Protein AF-A0A968MWA8-F1 (afdb_monomer_lite)

Secondary structure (DSSP, 8-state):
-HHHHHHHS-HHHHHHHHHHHHHHH------------------------S--------GGGS-S----TT-HHHHHHHHHHHHHHHHHH--TTT-SS-----HHHHHHHHHHHHS-SS--HHHHHHHHHHHHHHHHHHHHHHHHHHTT-SS----TTTGGG-

Sequence (162 aa):
MFVDFRKRLGIEQINMINEKILGLQHPDMSEGQTDKPDPDNSGSNAEHPTHQGKLITDATACPQDIAYPTDLNLLSDAREKAEELIDILYNADLHASKPRTYREKARKDYLHTAQKKKKSKQEIRTAIRKQLNYLRRDIKSLYTLLDTYPTIPLNRHQHKYL

Structure (mmCIF, N/CA/C/O backbone):
data_AF-A0A968MWA8-F1
#
_entry.id   AF-A0A968MWA8-F1
#
loop_
_atom_site.group_PDB
_atom_site.id
_atom_site.type_symbol
_atom_site.label_atom_id
_atom_site.label_alt_id
_atom_site.label_comp_id
_atom_site.label_asym_id
_atom_site.label_entity_id
_atom_site.label_seq_id
_atom_site.pdbx_PDB_ins_code
_atom_site.Cartn_x
_atom_site.Cartn_y
_atom_site.Cartn_z
_atom_site.occupancy
_atom_site.B_iso_or_equiv
_atom_site.auth_seq_id
_atom_site.auth_comp_id
_atom_site.auth_asym_id
_atom_site.auth_atom_id
_atom_site.pdbx_PDB_model_num
ATOM 1 N N . MET A 1 1 ? -26.136 -21.291 14.594 1.00 50.53 1 MET A N 1
ATOM 2 C CA . MET A 1 1 ? -26.795 -21.602 15.883 1.00 50.53 1 MET A CA 1
ATOM 3 C C . MET A 1 1 ? -28.310 -21.412 15.818 1.00 50.53 1 MET A C 1
ATOM 5 O O . MET A 1 1 ? -29.014 -22.368 16.078 1.00 50.53 1 MET A O 1
ATOM 9 N N . PHE A 1 2 ? -28.841 -20.256 15.394 1.00 56.56 2 PHE A N 1
ATOM 10 C CA . PHE A 1 2 ? -30.301 -20.023 15.337 1.00 56.56 2 PHE A CA 1
ATOM 11 C C . PHE A 1 2 ? -31.077 -20.828 14.275 1.00 56.56 2 PHE A C 1
ATOM 13 O O . PHE A 1 2 ? -32.275 -21.045 14.429 1.00 56.56 2 PHE A O 1
ATOM 20 N N . VAL A 1 3 ? -30.410 -21.301 13.217 1.00 60.88 3 VAL A N 1
ATOM 21 C CA . VAL A 1 3 ? -31.050 -22.048 12.115 1.00 60.88 3 VAL A CA 1
ATOM 22 C C . VAL A 1 3 ? -31.612 -23.395 12.584 1.00 60.88 3 VAL A C 1
ATOM 24 O O . VAL A 1 3 ? -32.716 -23.764 12.194 1.00 60.88 3 VAL A O 1
ATOM 27 N N . ASP A 1 4 ? -30.903 -24.098 13.470 1.00 69.69 4 ASP A N 1
ATOM 28 C CA . ASP A 1 4 ? -31.345 -25.402 13.983 1.00 69.69 4 ASP A CA 1
ATOM 29 C C . ASP A 1 4 ? -32.511 -25.268 14.969 1.00 69.69 4 ASP A C 1
ATOM 31 O O . ASP A 1 4 ? -33.403 -26.114 14.991 1.00 69.69 4 ASP A O 1
ATOM 35 N N . PHE A 1 5 ? -32.559 -24.167 15.728 1.00 62.00 5 PHE A N 1
ATOM 36 C CA . PHE A 1 5 ? -33.706 -23.823 16.572 1.00 62.00 5 PHE A CA 1
ATOM 37 C C . PHE A 1 5 ? -34.940 -23.465 15.733 1.00 62.00 5 PHE A C 1
ATOM 39 O O . PHE A 1 5 ? -36.034 -23.943 16.026 1.00 62.00 5 PHE A O 1
ATOM 46 N N . ARG A 1 6 ? -34.765 -22.704 14.641 1.00 66.06 6 ARG A N 1
ATOM 47 C CA . ARG A 1 6 ? -35.848 -22.318 13.718 1.00 66.06 6 ARG A CA 1
ATOM 48 C C . ARG A 1 6 ? -36.480 -23.518 13.006 1.00 66.06 6 ARG A C 1
ATOM 50 O O . ARG A 1 6 ? -37.660 -23.487 12.702 1.00 66.06 6 ARG A O 1
ATOM 57 N N . LYS A 1 7 ? -35.700 -24.571 12.739 1.00 66.25 7 LYS A N 1
ATOM 58 C CA . LYS A 1 7 ? -36.195 -25.817 12.125 1.00 66.25 7 LYS A CA 1
ATOM 59 C C . LYS A 1 7 ? -37.008 -26.689 13.088 1.00 66.25 7 LYS A C 1
ATOM 61 O O . LYS A 1 7 ? -37.796 -27.505 12.628 1.00 66.25 7 LYS A O 1
ATOM 66 N N . ARG A 1 8 ? -36.789 -26.554 14.401 1.00 74.56 8 ARG A N 1
ATOM 67 C CA . ARG A 1 8 ? -37.485 -27.332 15.444 1.00 74.56 8 ARG A CA 1
ATOM 68 C C . ARG A 1 8 ? -38.746 -26.642 15.961 1.00 74.56 8 ARG A C 1
ATOM 70 O O . ARG A 1 8 ? -39.663 -27.323 16.402 1.00 74.56 8 ARG A O 1
ATOM 77 N N . LEU A 1 9 ? -38.780 -25.313 15.917 1.00 68.75 9 LEU A N 1
ATOM 78 C CA . LEU A 1 9 ? -39.949 -24.509 16.262 1.00 68.75 9 LEU A CA 1
ATOM 79 C C . LEU A 1 9 ? -40.826 -24.345 15.017 1.00 68.75 9 LEU A C 1
ATOM 81 O O . LEU A 1 9 ? -40.350 -23.919 13.969 1.00 68.75 9 LEU A O 1
ATOM 85 N N . GLY A 1 10 ? -42.104 -24.709 15.118 1.00 76.75 10 GLY A N 1
ATOM 86 C CA . GLY A 1 10 ? -43.043 -24.580 14.002 1.00 76.75 10 GLY A CA 1
ATOM 87 C C . GLY A 1 10 ? -43.216 -23.121 13.568 1.00 76.75 10 GLY A C 1
ATOM 88 O O . GLY A 1 10 ? -43.083 -22.206 14.381 1.00 76.75 10 GLY A O 1
ATOM 89 N N . ILE A 1 11 ? -43.547 -22.899 12.292 1.00 74.38 11 ILE A N 1
ATOM 90 C CA . ILE A 1 11 ? -43.719 -21.556 11.700 1.00 74.38 11 ILE A CA 1
ATOM 91 C C . ILE A 1 11 ? -44.701 -20.707 12.527 1.00 74.38 11 ILE A C 1
ATOM 93 O O . ILE A 1 11 ? -44.448 -19.532 12.777 1.00 74.38 11 ILE A O 1
ATOM 97 N N . GLU A 1 12 ? -45.766 -21.325 13.039 1.00 76.00 12 GLU A N 1
ATOM 98 C CA . GLU A 1 12 ? -46.769 -20.682 13.896 1.00 76.00 12 GLU A CA 1
ATOM 99 C C . GLU A 1 12 ? -46.193 -20.170 15.224 1.00 76.00 12 GLU A C 1
ATOM 101 O O . GLU A 1 12 ? -46.485 -19.053 15.647 1.00 76.00 12 GLU A O 1
ATOM 106 N N . GLN A 1 13 ? -45.324 -20.953 15.867 1.00 77.62 13 GLN A N 1
ATOM 107 C CA . GLN A 1 13 ? -44.713 -20.590 17.150 1.00 77.62 13 GLN A CA 1
ATOM 108 C C . GLN A 1 13 ? -43.731 -19.432 16.980 1.00 77.62 13 GLN A C 1
ATOM 110 O O . GLN A 1 13 ? -43.654 -18.545 17.827 1.00 77.62 13 GLN A O 1
ATOM 115 N N . ILE A 1 14 ? -43.008 -19.418 15.860 1.00 77.44 14 ILE A N 1
ATOM 116 C CA . ILE A 1 14 ? -42.065 -18.352 15.523 1.00 77.44 14 ILE A CA 1
ATOM 117 C C . ILE A 1 14 ? -42.812 -17.054 15.220 1.00 77.44 14 ILE A C 1
ATOM 119 O O . ILE A 1 14 ? -42.422 -16.000 15.718 1.00 77.44 14 ILE A O 1
ATOM 123 N N . ASN A 1 15 ? -43.913 -17.132 14.473 1.00 76.94 15 ASN A N 1
ATOM 124 C CA . ASN A 1 15 ? -44.752 -15.970 14.194 1.00 76.94 15 ASN A CA 1
ATOM 125 C C . ASN A 1 15 ? -45.363 -15.399 15.482 1.00 76.94 15 ASN A C 1
ATOM 127 O O . ASN A 1 15 ? -45.287 -14.197 15.704 1.00 76.94 15 ASN A O 1
ATOM 131 N N . MET A 1 16 ? -45.856 -16.248 16.390 1.00 82.00 16 MET A N 1
ATOM 132 C CA . MET A 1 16 ? -46.385 -15.812 17.689 1.00 82.00 16 MET A CA 1
ATOM 133 C C . MET A 1 16 ? -45.331 -15.107 18.560 1.00 82.00 16 MET A C 1
ATOM 135 O O . MET A 1 16 ? -45.642 -14.146 19.266 1.00 82.00 16 MET A O 1
ATOM 139 N N . ILE A 1 17 ? -44.082 -15.579 18.531 1.00 81.69 17 ILE A N 1
ATOM 140 C CA . ILE A 1 17 ? -42.977 -14.934 19.252 1.00 81.69 17 ILE A CA 1
ATOM 141 C C . ILE A 1 17 ? -42.672 -13.564 18.636 1.00 81.69 17 ILE A C 1
ATOM 143 O O . ILE A 1 17 ? -42.508 -12.597 19.377 1.00 81.69 17 ILE A O 1
ATOM 147 N N . ASN A 1 18 ? -42.649 -13.461 17.306 1.00 74.94 18 ASN A N 1
ATOM 148 C CA . ASN A 1 18 ? -42.413 -12.195 16.612 1.00 74.94 18 ASN A CA 1
ATOM 149 C C . ASN A 1 18 ? -43.507 -11.159 16.921 1.00 74.94 18 ASN A C 1
ATOM 151 O O . ASN A 1 18 ? -43.175 -10.025 17.253 1.00 74.94 18 ASN A O 1
ATOM 155 N N . GLU A 1 19 ? -44.782 -11.557 16.903 1.00 81.12 19 GLU A N 1
ATOM 156 C CA . GLU A 1 19 ? -45.916 -10.693 17.273 1.00 81.12 19 GLU A CA 1
ATOM 157 C C . GLU A 1 19 ? -45.803 -10.183 18.719 1.00 81.12 19 GLU A C 1
ATOM 159 O O . GLU A 1 19 ? -45.963 -8.992 18.990 1.00 81.12 19 GLU A O 1
ATOM 164 N N . LYS A 1 20 ? -45.431 -11.057 19.665 1.00 80.88 20 LYS A N 1
ATOM 165 C CA . LYS A 1 20 ? -45.198 -10.648 21.060 1.00 80.88 20 LYS A CA 1
ATOM 166 C C . LYS A 1 20 ? -44.024 -9.683 21.209 1.00 80.88 20 LYS A C 1
ATOM 168 O O . LYS A 1 20 ? -44.100 -8.769 22.023 1.00 80.88 20 LYS A O 1
ATOM 173 N N . ILE A 1 21 ? -42.943 -9.877 20.455 1.00 79.50 21 ILE A N 1
ATOM 174 C CA . ILE A 1 21 ? -41.780 -8.980 20.492 1.00 79.50 21 ILE A CA 1
ATOM 175 C C . ILE A 1 21 ? -42.149 -7.602 19.929 1.00 79.50 21 ILE A C 1
ATOM 177 O O . ILE A 1 21 ? -41.768 -6.592 20.517 1.00 79.50 21 ILE A O 1
ATOM 181 N N . LEU A 1 22 ? -42.935 -7.553 18.848 1.00 67.94 22 LEU A N 1
ATOM 182 C CA . LEU A 1 22 ? -43.429 -6.302 18.266 1.00 67.94 22 LEU A CA 1
ATOM 183 C C . LEU A 1 22 ? -44.324 -5.531 19.248 1.00 67.94 22 LEU A C 1
ATOM 185 O O . LEU A 1 22 ? -44.122 -4.331 19.432 1.00 67.94 22 LEU A O 1
ATOM 189 N N . GLY A 1 23 ? -45.237 -6.220 19.940 1.00 70.31 23 GLY A N 1
ATOM 190 C CA . GLY A 1 23 ? -46.101 -5.606 20.955 1.00 70.31 23 GLY A CA 1
ATOM 191 C C . GLY A 1 23 ? -45.355 -5.095 22.195 1.00 70.31 23 GLY A C 1
ATOM 192 O O . GLY A 1 23 ? -45.797 -4.147 22.834 1.00 70.31 23 GLY A O 1
ATOM 193 N N . LEU A 1 24 ? -44.197 -5.675 22.528 1.00 70.31 24 LEU A N 1
ATOM 194 C CA . LEU A 1 24 ? -43.359 -5.212 23.642 1.00 70.31 24 LEU A CA 1
ATOM 195 C C . LEU A 1 24 ? -42.499 -3.992 23.282 1.00 70.31 24 LEU A C 1
ATOM 197 O O . LEU A 1 24 ? -42.053 -3.278 24.179 1.00 70.31 24 LEU A O 1
ATOM 201 N N . GLN A 1 25 ? -42.239 -3.760 21.992 1.00 61.81 25 GLN A N 1
ATOM 202 C CA . GLN A 1 25 ? -41.355 -2.689 21.528 1.00 61.81 25 GLN A CA 1
ATOM 203 C C . GLN A 1 25 ? -42.102 -1.375 21.227 1.00 61.81 25 GLN A C 1
ATOM 205 O O . GLN A 1 25 ? -41.469 -0.320 21.184 1.00 61.81 25 GLN A O 1
ATOM 210 N N . HIS A 1 26 ? -43.434 -1.422 21.097 1.00 54.50 26 HIS A N 1
ATOM 211 C CA . HIS A 1 26 ? -44.309 -0.258 20.929 1.00 54.50 26 HIS A CA 1
ATOM 212 C C . HIS A 1 26 ? -45.555 -0.369 21.836 1.00 54.50 26 HIS A C 1
ATOM 214 O O . HIS A 1 26 ? -46.578 -0.879 21.386 1.00 54.50 26 HIS A O 1
ATOM 220 N N . PRO A 1 27 ? -45.495 0.087 23.104 1.00 54.22 27 PRO A N 1
ATOM 221 C CA . PRO A 1 27 ? -46.641 0.029 24.018 1.00 54.22 27 PRO A CA 1
ATOM 222 C C . PRO A 1 27 ? -47.743 1.058 23.702 1.00 54.22 27 PRO A C 1
ATOM 224 O O . PRO A 1 27 ? -48.879 0.869 24.124 1.00 54.22 27 PRO A O 1
ATOM 227 N N . ASP A 1 28 ? -47.439 2.106 22.928 1.00 50.75 28 ASP A N 1
ATOM 228 C CA . ASP A 1 28 ? -48.342 3.240 22.705 1.00 50.75 28 ASP A CA 1
ATOM 229 C C . ASP A 1 28 ? -48.917 3.238 21.284 1.00 50.75 28 ASP A C 1
ATOM 231 O O . ASP A 1 28 ? -48.466 3.969 20.407 1.00 50.75 28 ASP A O 1
ATOM 235 N N . MET A 1 29 ? -49.934 2.411 21.052 1.00 50.22 29 MET A N 1
ATOM 236 C CA . MET A 1 29 ? -50.926 2.647 19.994 1.00 50.22 29 MET A CA 1
ATOM 237 C C . MET A 1 29 ? -52.328 2.440 20.574 1.00 50.22 29 MET A C 1
ATOM 239 O O . MET A 1 29 ? -53.127 1.654 20.072 1.00 50.22 29 MET A O 1
ATOM 243 N N . SER A 1 30 ? -52.618 3.139 21.671 1.00 43.56 30 SER A N 1
ATOM 244 C CA . SER A 1 30 ? -53.984 3.427 22.101 1.00 43.56 30 SER A CA 1
ATOM 245 C C . SER A 1 30 ? -54.320 4.871 21.725 1.00 43.56 30 SER A C 1
ATOM 247 O O . SER A 1 30 ? -53.726 5.789 22.275 1.00 43.56 30 SER A O 1
ATOM 249 N N . GLU A 1 31 ? -55.247 5.008 20.776 1.00 43.78 31 GLU A N 1
ATOM 250 C CA . GLU A 1 31 ? -56.181 6.124 20.541 1.00 43.78 31 GLU A CA 1
ATOM 251 C C . GLU A 1 31 ? -55.667 7.583 20.567 1.00 43.78 31 GLU A C 1
ATOM 253 O O . GLU A 1 31 ? -55.243 8.102 21.592 1.00 43.78 31 GLU A O 1
ATOM 258 N N . GLY A 1 32 ? -55.893 8.312 19.462 1.00 34.47 32 GLY A N 1
ATOM 259 C CA . GLY A 1 32 ? -56.060 9.774 19.501 1.00 34.47 32 GLY A CA 1
ATOM 260 C C . GLY A 1 32 ? -55.306 10.562 18.429 1.00 34.47 32 GLY A C 1
ATOM 261 O O . GLY A 1 32 ? -54.101 10.763 18.514 1.00 34.47 32 GLY A O 1
ATOM 262 N N . GLN A 1 33 ? -56.054 11.061 17.443 1.00 44.72 33 GLN A N 1
ATOM 263 C CA . GLN A 1 33 ? -55.661 12.115 16.499 1.00 44.72 33 GLN A CA 1
ATOM 264 C C . GLN A 1 33 ? -55.201 13.395 17.218 1.00 44.72 33 GLN A C 1
ATOM 266 O O . GLN A 1 33 ? -55.839 13.786 18.186 1.00 44.72 33 GLN A O 1
ATOM 271 N N . THR A 1 34 ? -54.225 14.117 16.650 1.00 33.12 34 THR A N 1
ATOM 272 C CA . THR A 1 34 ? -54.357 15.565 16.370 1.00 33.12 34 THR A CA 1
ATOM 273 C C . THR A 1 34 ? -53.292 16.024 15.372 1.00 33.12 34 THR A C 1
ATOM 275 O O . THR A 1 34 ? -52.094 15.912 15.628 1.00 33.12 34 THR A O 1
ATOM 278 N N . ASP A 1 35 ? -53.769 16.566 14.255 1.00 43.53 35 ASP A N 1
ATOM 279 C CA . ASP A 1 35 ? -53.017 17.217 13.185 1.00 43.53 35 ASP A CA 1
ATOM 280 C C . ASP A 1 35 ? -52.386 18.553 13.616 1.00 43.53 35 ASP A C 1
ATOM 282 O O . ASP A 1 35 ? -53.016 19.358 14.307 1.00 43.53 35 ASP A O 1
ATOM 286 N N . LYS A 1 36 ? -51.188 18.849 13.093 1.00 34.75 36 LYS A N 1
ATOM 287 C CA . LYS A 1 36 ? -50.730 20.218 12.791 1.00 34.75 36 LYS A CA 1
ATOM 288 C C . LYS A 1 36 ? -49.913 20.204 11.489 1.00 34.75 36 LYS A C 1
ATOM 290 O O . LYS A 1 36 ? -48.991 19.394 11.401 1.00 34.75 36 LYS A O 1
ATOM 295 N N . PRO A 1 37 ? -50.213 21.063 10.495 1.00 44.66 37 PRO A N 1
ATOM 296 C CA . PRO A 1 37 ? -49.457 21.123 9.251 1.00 44.66 37 PRO A CA 1
ATOM 297 C C . PRO A 1 37 ? -48.392 22.228 9.307 1.00 44.66 37 PRO A C 1
ATOM 299 O O . PRO A 1 37 ? -48.694 23.342 9.728 1.00 44.66 37 PRO A O 1
ATOM 302 N N . ASP A 1 38 ? -47.187 21.941 8.811 1.00 34.56 38 ASP A N 1
ATOM 303 C CA . ASP A 1 38 ? -46.251 22.968 8.339 1.00 34.56 38 ASP A CA 1
ATOM 304 C C . ASP A 1 38 ? -46.152 22.874 6.806 1.00 34.56 38 ASP A C 1
ATOM 306 O O . ASP A 1 38 ? -46.049 21.763 6.271 1.00 34.56 38 ASP A O 1
ATOM 310 N N . PRO A 1 39 ? -46.230 24.003 6.077 1.00 54.38 39 PRO A N 1
ATOM 311 C CA . PRO A 1 39 ? -46.239 24.008 4.628 1.00 54.38 39 PRO A CA 1
ATOM 312 C C . PRO A 1 39 ? -44.814 24.168 4.100 1.00 54.38 39 PRO A C 1
ATOM 314 O O . PRO A 1 39 ? -44.134 25.125 4.445 1.00 54.38 39 PRO A O 1
ATOM 317 N N . ASP A 1 40 ? -44.394 23.297 3.188 1.00 37.12 40 ASP A N 1
ATOM 318 C CA . ASP A 1 40 ? -43.599 23.779 2.063 1.00 37.12 40 ASP A CA 1
ATOM 319 C C . ASP A 1 40 ? -43.814 22.909 0.828 1.00 37.12 40 ASP A C 1
ATOM 321 O O . ASP A 1 40 ? -43.568 21.703 0.788 1.00 37.12 40 ASP A O 1
ATOM 325 N N . ASN A 1 41 ? -44.371 23.578 -0.173 1.00 42.91 41 ASN A N 1
ATOM 326 C CA . ASN A 1 41 ? -44.832 23.053 -1.440 1.00 42.91 41 ASN A CA 1
ATOM 327 C C . ASN A 1 41 ? -43.726 23.242 -2.483 1.00 42.91 41 ASN A C 1
ATOM 329 O O . ASN A 1 41 ? -43.389 24.371 -2.833 1.00 42.91 41 ASN A O 1
ATOM 333 N N . SER A 1 42 ? -43.215 22.143 -3.034 1.00 39.41 42 SER A N 1
ATOM 334 C CA . SER A 1 42 ? -42.636 22.149 -4.377 1.00 39.41 42 SER A CA 1
ATOM 335 C C . SER A 1 42 ? -43.139 20.921 -5.121 1.00 39.41 42 SER A C 1
ATOM 337 O O . SER A 1 42 ? -42.796 19.782 -4.804 1.00 39.41 42 SER A O 1
ATOM 339 N N . GLY A 1 43 ? -44.042 21.190 -6.060 1.00 43.91 43 GLY A N 1
ATOM 340 C CA . GLY A 1 43 ? -44.834 20.215 -6.784 1.00 43.91 43 GLY A CA 1
ATOM 341 C C . GLY A 1 43 ? -44.031 19.139 -7.508 1.00 43.91 43 GLY A C 1
ATOM 342 O O . GLY A 1 43 ? -43.166 19.407 -8.338 1.00 43.91 43 GLY A O 1
ATOM 343 N N . SER A 1 44 ? -44.466 17.903 -7.299 1.00 35.72 44 SER A N 1
ATOM 344 C CA . SER A 1 44 ? -44.630 16.948 -8.388 1.00 35.72 44 SER A CA 1
ATOM 345 C C . SER A 1 44 ? -45.932 16.193 -8.128 1.00 35.72 44 SER A C 1
ATOM 347 O O . SER A 1 44 ? -46.166 15.713 -7.023 1.00 35.72 44 SER A O 1
ATOM 349 N N . ASN A 1 45 ? -46.819 16.170 -9.125 1.00 48.59 45 ASN A N 1
ATOM 350 C CA . ASN A 1 45 ? -48.002 15.315 -9.122 1.00 48.59 45 ASN A CA 1
ATOM 351 C C . ASN A 1 45 ? -47.533 13.863 -8.992 1.00 48.59 45 ASN A C 1
ATOM 353 O O . ASN A 1 45 ? -47.081 13.272 -9.970 1.00 48.59 45 ASN A O 1
ATOM 357 N N . ALA A 1 46 ? -47.635 13.300 -7.798 1.00 47.00 46 ALA A N 1
ATOM 358 C CA . ALA A 1 46 ? -47.516 11.875 -7.573 1.00 47.00 46 ALA A CA 1
ATOM 359 C C . ALA A 1 46 ? -48.619 11.495 -6.590 1.00 47.00 46 ALA A C 1
ATOM 361 O O . ALA A 1 46 ? -48.763 12.106 -5.533 1.00 47.00 46 ALA A O 1
ATOM 362 N N . GLU A 1 47 ? -49.441 10.554 -7.034 1.00 54.84 47 GLU A N 1
ATOM 363 C CA . GLU A 1 47 ? -50.585 9.963 -6.352 1.00 54.84 47 GLU A CA 1
ATOM 364 C C . GLU A 1 47 ? -50.370 9.856 -4.838 1.00 54.84 47 GLU A C 1
ATOM 366 O O . GLU A 1 47 ? -49.304 9.441 -4.376 1.00 54.84 47 GLU A O 1
ATOM 371 N N . HIS A 1 48 ? -51.398 10.210 -4.059 1.00 53.44 48 HIS A N 1
ATOM 372 C CA . HIS A 1 48 ? -51.423 9.917 -2.629 1.00 53.44 48 HIS A CA 1
ATOM 373 C C . HIS A 1 48 ? -51.006 8.452 -2.434 1.00 53.44 48 HIS A C 1
ATOM 375 O O . HIS A 1 48 ? -51.652 7.585 -3.025 1.00 53.44 48 HIS A O 1
ATOM 381 N N . PRO A 1 49 ? -49.951 8.143 -1.658 1.00 62.25 49 PRO A N 1
ATOM 382 C CA . PRO A 1 49 ? -49.541 6.763 -1.462 1.00 62.25 49 PRO A CA 1
ATOM 383 C C . PRO A 1 49 ? -50.675 6.033 -0.738 1.00 62.25 49 PRO A C 1
ATOM 385 O O . PRO A 1 49 ? -50.867 6.177 0.467 1.00 62.25 49 PRO A O 1
ATOM 388 N N . THR A 1 50 ? -51.455 5.265 -1.498 1.00 67.88 50 THR A N 1
ATOM 389 C CA . THR A 1 50 ? -52.628 4.505 -1.040 1.00 67.88 50 THR A CA 1
ATOM 390 C C . THR A 1 50 ? -52.250 3.372 -0.090 1.00 67.88 50 THR A C 1
ATOM 392 O O . THR A 1 50 ? -53.106 2.826 0.600 1.00 67.88 50 THR A O 1
ATOM 395 N N . HIS A 1 51 ? -50.966 3.020 -0.031 1.00 68.00 51 HIS A N 1
ATOM 396 C CA . HIS A 1 51 ? -50.429 1.944 0.790 1.00 68.00 51 HIS A CA 1
ATOM 397 C C . HIS A 1 51 ? -49.361 2.515 1.724 1.00 68.00 51 HIS A C 1
ATOM 399 O O . HIS A 1 51 ? -48.246 2.830 1.307 1.00 68.00 51 HIS A O 1
ATOM 405 N N . GLN A 1 52 ? -49.701 2.627 3.006 1.00 65.62 52 GLN A N 1
ATOM 406 C CA . GLN A 1 52 ? -48.746 2.896 4.075 1.00 65.62 52 GLN A CA 1
ATOM 407 C C . GLN A 1 52 ? -48.258 1.550 4.610 1.00 65.62 52 GLN A C 1
ATOM 409 O O . GLN A 1 52 ? -48.903 0.916 5.441 1.00 65.62 52 GLN A O 1
ATOM 414 N N . GLY A 1 53 ? -47.138 1.078 4.071 1.00 73.94 53 GLY A N 1
ATOM 415 C CA . GLY A 1 53 ? -46.506 -0.172 4.476 1.00 73.94 53 GLY A CA 1
ATOM 416 C C . GLY A 1 53 ? -45.003 0.010 4.644 1.00 73.94 53 GLY A C 1
ATOM 417 O O . GLY A 1 53 ? -44.365 0.756 3.903 1.00 73.94 53 GLY A O 1
ATOM 418 N N . LYS A 1 54 ? -44.421 -0.680 5.628 1.00 68.62 54 LYS A N 1
ATOM 419 C CA . LYS A 1 54 ? -42.970 -0.716 5.833 1.00 68.62 54 LYS A CA 1
ATOM 420 C C . LYS A 1 54 ? -42.355 -1.678 4.817 1.00 68.62 54 LYS A C 1
ATOM 422 O O . LYS A 1 54 ? -42.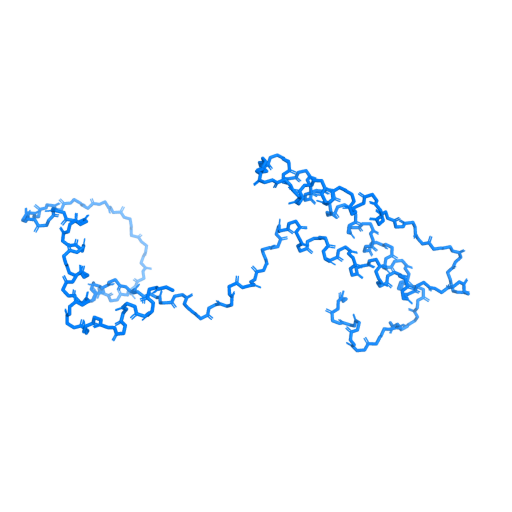530 -2.888 4.933 1.00 68.62 54 LYS A O 1
ATOM 427 N N . LEU A 1 55 ? -41.634 -1.151 3.828 1.00 72.62 55 LEU A N 1
ATOM 428 C CA . LEU A 1 55 ? -40.863 -1.974 2.897 1.00 72.62 55 LEU A CA 1
ATOM 429 C C . LEU A 1 55 ? -39.677 -2.597 3.647 1.00 72.62 55 LEU A C 1
ATOM 431 O O . LEU A 1 55 ? -38.715 -1.909 3.987 1.00 72.62 55 LEU A O 1
ATOM 435 N N . ILE A 1 56 ? -39.753 -3.899 3.921 1.00 66.62 56 ILE A N 1
ATOM 436 C CA . ILE A 1 56 ? -38.628 -4.671 4.455 1.00 66.62 56 ILE A CA 1
ATOM 437 C C . ILE A 1 56 ? -37.799 -5.132 3.257 1.00 66.62 56 ILE A C 1
ATOM 439 O O . ILE A 1 56 ? -38.129 -6.117 2.601 1.00 66.62 56 ILE A O 1
ATOM 443 N N . THR A 1 57 ? -36.744 -4.387 2.934 1.00 68.12 57 THR A N 1
ATOM 444 C CA . THR A 1 57 ? -35.744 -4.823 1.959 1.00 68.12 57 THR A CA 1
ATOM 445 C C . THR A 1 57 ? -34.789 -5.801 2.636 1.00 68.12 57 THR A C 1
ATOM 447 O O . THR A 1 57 ? -34.058 -5.441 3.558 1.00 68.12 57 THR A O 1
ATOM 450 N N . ASP A 1 58 ? -34.805 -7.064 2.209 1.00 66.62 58 ASP A N 1
ATOM 451 C CA . ASP A 1 58 ? -33.884 -8.067 2.739 1.00 66.62 58 ASP A CA 1
ATOM 452 C C . ASP A 1 58 ? -32.489 -7.825 2.134 1.00 66.62 58 ASP A C 1
ATOM 454 O O . ASP A 1 58 ? -32.262 -7.998 0.936 1.00 66.62 58 ASP A O 1
ATOM 458 N N . ALA A 1 59 ? -31.545 -7.357 2.953 1.00 61.62 59 ALA A N 1
ATOM 459 C CA . ALA A 1 59 ? -30.172 -7.047 2.539 1.00 61.62 59 ALA A CA 1
ATOM 460 C C . ALA A 1 59 ? -29.271 -8.299 2.490 1.00 61.62 59 ALA A C 1
ATOM 462 O O . ALA A 1 59 ? -28.077 -8.234 2.768 1.00 61.62 59 ALA A O 1
ATOM 463 N N . THR A 1 60 ? -29.833 -9.459 2.161 1.00 59.81 60 THR A N 1
ATOM 464 C CA . THR A 1 60 ? -29.130 -10.752 2.082 1.00 59.81 60 THR A CA 1
ATOM 465 C C . THR A 1 60 ? -28.464 -10.999 0.722 1.00 59.81 60 THR A C 1
ATOM 467 O O . THR A 1 60 ? -27.754 -11.989 0.568 1.00 59.81 60 THR A O 1
ATOM 470 N N . ALA A 1 61 ? -28.631 -10.095 -0.251 1.00 59.28 61 ALA A N 1
ATOM 471 C CA . ALA A 1 6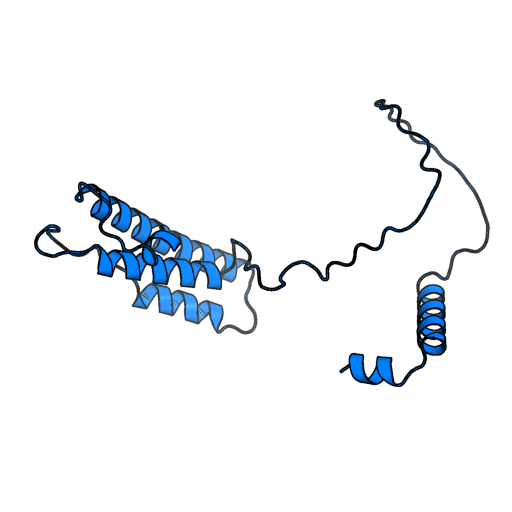1 ? -28.110 -10.229 -1.618 1.00 59.28 61 ALA A CA 1
ATOM 472 C C . ALA A 1 61 ? -26.861 -9.375 -1.930 1.00 59.28 61 ALA A C 1
ATOM 474 O O . ALA A 1 61 ? -26.479 -9.258 -3.094 1.00 59.28 61 ALA A O 1
ATOM 475 N N . CYS A 1 62 ? -26.218 -8.771 -0.926 1.00 56.31 62 CYS A N 1
ATOM 476 C CA . CYS A 1 62 ? -24.950 -8.065 -1.118 1.00 56.31 62 CYS A CA 1
ATOM 477 C C . CYS A 1 62 ? -23.808 -8.935 -0.571 1.00 56.31 62 CYS A C 1
ATOM 479 O O . CYS A 1 62 ? -23.903 -9.364 0.582 1.00 56.31 62 CYS A O 1
ATOM 481 N N . PRO A 1 63 ? -22.741 -9.228 -1.343 1.00 60.78 63 PRO A N 1
ATOM 482 C CA . PRO A 1 63 ? -21.594 -9.941 -0.800 1.00 60.78 63 PRO A CA 1
ATOM 483 C C . PRO A 1 63 ? -21.057 -9.153 0.396 1.00 60.78 63 PRO A C 1
ATOM 485 O O . PRO A 1 63 ? -20.678 -7.990 0.276 1.00 60.78 63 PRO A O 1
ATOM 488 N N . GLN A 1 64 ? -21.060 -9.789 1.565 1.00 56.38 64 GLN A N 1
ATOM 489 C CA . GLN A 1 64 ? -20.644 -9.171 2.825 1.00 56.38 64 GLN A CA 1
ATOM 490 C C . GLN A 1 64 ? -19.138 -8.830 2.846 1.00 56.38 64 GLN A C 1
ATOM 492 O O . GLN A 1 64 ? -18.695 -8.043 3.678 1.00 56.38 64 GLN A O 1
ATOM 497 N N . ASP A 1 65 ? -18.380 -9.360 1.879 1.00 59.53 65 ASP A N 1
ATOM 498 C CA . ASP A 1 65 ? -16.932 -9.216 1.715 1.00 59.53 65 ASP A CA 1
ATOM 499 C C . ASP A 1 65 ? -16.537 -8.100 0.727 1.00 59.53 65 ASP A C 1
ATOM 501 O O . ASP A 1 65 ? -15.630 -8.262 -0.092 1.00 59.53 65 ASP A O 1
ATOM 505 N N . ILE A 1 66 ? -17.204 -6.944 0.770 1.00 61.00 66 ILE A N 1
ATOM 506 C CA . ILE A 1 66 ? -16.690 -5.743 0.098 1.00 61.00 66 ILE A CA 1
ATOM 507 C C . ILE A 1 66 ? -15.889 -4.947 1.126 1.00 61.00 66 ILE A C 1
ATOM 509 O O . ILE A 1 66 ? -16.453 -4.266 1.982 1.00 61.00 66 ILE A O 1
ATOM 513 N N . ALA A 1 67 ? -14.561 -5.044 1.040 1.00 58.84 67 ALA A N 1
ATOM 514 C CA . ALA A 1 67 ? -13.662 -4.205 1.825 1.00 58.84 67 ALA A CA 1
ATOM 515 C C . ALA A 1 67 ? -13.928 -2.725 1.505 1.00 58.84 67 ALA A C 1
ATOM 517 O O . ALA A 1 67 ? -14.003 -2.330 0.336 1.00 58.84 67 ALA A O 1
ATOM 518 N N . TYR A 1 68 ? -14.080 -1.901 2.538 1.00 58.50 68 TYR A N 1
ATOM 519 C CA . TYR A 1 68 ? -14.348 -0.481 2.364 1.00 58.50 68 TYR A CA 1
ATOM 520 C C . TYR A 1 68 ? -13.074 0.206 1.834 1.00 58.50 68 TYR A C 1
ATOM 522 O O . TYR A 1 68 ? -11.970 -0.126 2.267 1.00 58.50 68 TYR A O 1
ATOM 530 N N . PRO A 1 69 ? -13.165 1.203 0.935 1.00 55.69 69 PRO A N 1
ATOM 531 C CA . PRO A 1 69 ? -11.996 1.847 0.317 1.00 55.69 69 PRO A CA 1
ATOM 532 C C . PRO A 1 69 ? -11.024 2.517 1.307 1.00 55.69 69 PRO A C 1
ATOM 534 O O . PRO A 1 69 ? -9.886 2.818 0.956 1.00 55.69 69 PRO A O 1
ATOM 537 N N . THR A 1 70 ? -11.446 2.750 2.553 1.00 59.53 70 THR A N 1
ATOM 538 C CA . THR A 1 70 ? -10.595 3.278 3.633 1.00 59.53 70 THR A CA 1
ATOM 539 C C . THR A 1 70 ? -10.082 2.202 4.589 1.00 59.53 70 THR A C 1
ATOM 541 O O . THR A 1 70 ? -9.558 2.534 5.656 1.00 59.53 70 THR A O 1
ATOM 544 N N . ASP A 1 71 ? -10.227 0.925 4.245 1.00 77.69 71 ASP A N 1
ATOM 545 C CA . ASP A 1 71 ? -9.755 -0.167 5.080 1.00 77.69 71 ASP A CA 1
ATOM 546 C C . ASP A 1 71 ? -8.239 -0.298 4.997 1.00 77.69 71 ASP A C 1
ATOM 548 O O . ASP A 1 71 ? -7.626 -0.407 3.936 1.00 77.69 71 ASP A O 1
ATOM 552 N N . LEU A 1 72 ? -7.619 -0.321 6.174 1.00 87.38 72 LEU A N 1
ATOM 553 C CA . LEU A 1 72 ? -6.178 -0.475 6.328 1.00 87.38 72 LEU A CA 1
ATOM 554 C C . LEU A 1 72 ? -5.651 -1.742 5.629 1.00 87.38 72 LEU A C 1
ATOM 556 O O . LEU A 1 72 ? -4.546 -1.724 5.090 1.00 87.38 72 LEU A O 1
ATOM 560 N N . ASN A 1 73 ? -6.437 -2.821 5.651 1.00 89.00 73 ASN A N 1
ATOM 561 C CA . ASN A 1 73 ? -6.080 -4.100 5.040 1.00 89.00 73 ASN A CA 1
ATOM 562 C C . ASN A 1 73 ? -6.055 -3.983 3.513 1.00 89.00 73 ASN A C 1
ATOM 564 O O . ASN A 1 73 ? -5.045 -4.314 2.905 1.00 89.00 73 ASN A O 1
ATOM 568 N N . LEU A 1 74 ? -7.099 -3.394 2.919 1.00 90.38 74 LEU A N 1
ATOM 569 C CA . LEU A 1 74 ? -7.169 -3.153 1.478 1.00 90.38 74 LEU A CA 1
ATOM 570 C C . LEU A 1 74 ? -5.971 -2.330 0.984 1.00 90.38 74 LEU A C 1
ATOM 572 O O . LEU A 1 74 ? -5.371 -2.646 -0.040 1.00 90.38 74 LEU A O 1
ATOM 576 N N . LEU A 1 75 ? -5.585 -1.293 1.732 1.00 91.81 75 LEU A N 1
ATOM 577 C CA . LEU A 1 75 ? -4.417 -0.478 1.390 1.00 91.81 75 LEU A CA 1
ATOM 578 C C . LEU A 1 75 ? -3.097 -1.249 1.503 1.00 91.81 75 LEU A C 1
ATOM 580 O O . LEU A 1 75 ? -2.180 -0.996 0.723 1.00 91.81 75 LEU A O 1
ATOM 584 N N . SER A 1 76 ? -2.990 -2.171 2.462 1.00 93.25 76 SER A N 1
ATOM 585 C CA . SER A 1 76 ? -1.824 -3.049 2.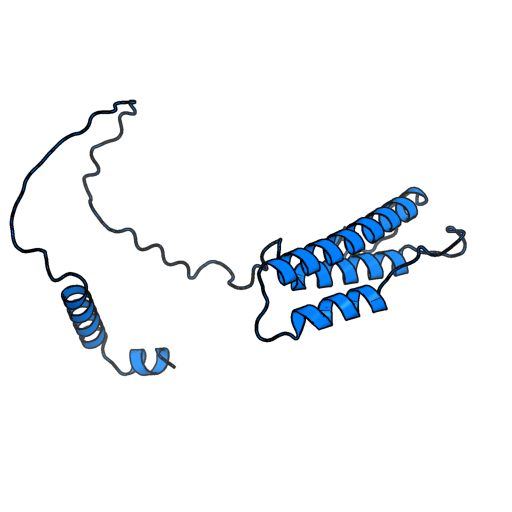582 1.00 93.25 76 SER A CA 1
ATOM 586 C C . SER A 1 76 ? -1.727 -3.991 1.384 1.00 93.25 76 SER A C 1
ATOM 588 O O . SER A 1 76 ? -0.654 -4.089 0.792 1.00 93.25 76 SER A O 1
ATOM 590 N N . ASP A 1 77 ? -2.837 -4.617 0.996 1.00 92.25 77 ASP A N 1
ATOM 591 C CA . ASP A 1 77 ? -2.889 -5.544 -0.137 1.00 92.25 77 ASP A CA 1
ATOM 592 C C . ASP A 1 77 ? -2.558 -4.822 -1.449 1.00 92.25 77 ASP A C 1
ATOM 594 O O . ASP A 1 77 ? -1.726 -5.280 -2.232 1.00 92.25 77 ASP A O 1
ATOM 598 N N . ALA A 1 78 ? -3.141 -3.638 -1.662 1.00 92.38 78 ALA A N 1
ATOM 599 C CA . ALA A 1 78 ? -2.860 -2.816 -2.834 1.00 92.38 78 ALA A CA 1
ATOM 600 C C . ALA A 1 78 ? -1.384 -2.387 -2.902 1.00 92.38 78 ALA A C 1
ATOM 602 O O . ALA A 1 78 ? -0.785 -2.409 -3.977 1.00 92.38 78 ALA A O 1
ATOM 603 N N . ARG A 1 79 ? -0.768 -2.044 -1.760 1.00 94.38 79 ARG A N 1
ATOM 604 C CA . ARG A 1 79 ? 0.670 -1.745 -1.685 1.00 94.38 79 ARG A CA 1
ATOM 605 C C . ARG A 1 79 ? 1.507 -2.968 -2.064 1.00 94.38 79 ARG A C 1
ATOM 607 O O . ARG A 1 79 ? 2.435 -2.828 -2.854 1.00 94.38 79 ARG A O 1
ATOM 614 N N . GLU A 1 80 ? 1.198 -4.146 -1.520 1.00 94.81 80 GLU A N 1
ATOM 615 C CA . GLU A 1 80 ? 1.919 -5.386 -1.850 1.00 94.81 80 GLU A CA 1
ATOM 616 C C . GLU A 1 80 ? 1.842 -5.689 -3.346 1.00 94.81 80 GLU A C 1
ATOM 618 O O . GLU A 1 80 ? 2.867 -5.967 -3.964 1.00 94.81 80 GLU A O 1
ATOM 623 N N . LYS A 1 81 ? 0.665 -5.521 -3.958 1.00 93.38 81 LYS A N 1
ATOM 624 C CA . LYS A 1 81 ? 0.502 -5.693 -5.406 1.00 93.38 81 LYS A CA 1
ATOM 625 C C . LYS A 1 81 ? 1.256 -4.660 -6.231 1.00 93.38 81 LYS A C 1
ATOM 627 O O . LYS A 1 81 ? 1.916 -5.041 -7.194 1.00 93.38 81 LYS A O 1
ATOM 632 N N . ALA A 1 82 ? 1.233 -3.386 -5.849 1.00 93.19 82 ALA A N 1
ATOM 633 C CA . ALA A 1 82 ? 2.025 -2.366 -6.533 1.00 93.19 82 ALA A CA 1
ATOM 634 C C . ALA A 1 82 ? 3.529 -2.688 -6.471 1.00 93.19 82 ALA A C 1
ATOM 636 O O . ALA A 1 82 ? 4.239 -2.583 -7.468 1.00 93.19 82 ALA A O 1
ATOM 637 N N . GLU A 1 83 ? 4.013 -3.138 -5.315 1.00 94.19 83 GLU A N 1
ATOM 638 C CA . GLU A 1 83 ? 5.401 -3.545 -5.126 1.00 94.19 83 GLU A CA 1
ATOM 639 C C . GLU A 1 83 ? 5.783 -4.801 -5.928 1.00 94.19 83 GLU A C 1
ATOM 641 O O . GLU A 1 83 ? 6.903 -4.850 -6.437 1.00 94.19 83 GLU A O 1
ATOM 646 N N . GLU A 1 84 ? 4.892 -5.789 -6.051 1.00 93.31 84 GLU A N 1
ATOM 647 C CA . GLU A 1 84 ? 5.076 -6.960 -6.924 1.00 93.31 84 GLU A CA 1
ATOM 648 C C . GLU A 1 84 ? 5.175 -6.538 -8.398 1.00 93.31 84 GLU A C 1
ATOM 650 O O . GLU A 1 84 ? 6.057 -6.998 -9.122 1.00 93.31 84 GLU A O 1
ATOM 655 N N . LEU A 1 85 ? 4.310 -5.621 -8.845 1.00 91.19 85 LEU A N 1
ATOM 656 C CA . LEU A 1 85 ? 4.342 -5.104 -10.215 1.00 91.19 85 LEU A CA 1
ATOM 657 C C . LEU A 1 85 ? 5.647 -4.354 -10.514 1.00 91.19 85 LEU A C 1
ATOM 659 O O . LEU A 1 85 ? 6.195 -4.514 -11.601 1.00 91.19 85 LEU A O 1
ATOM 663 N N . ILE A 1 86 ? 6.188 -3.595 -9.552 1.00 92.06 86 ILE A N 1
ATOM 664 C CA . ILE A 1 86 ? 7.517 -2.970 -9.684 1.00 92.06 86 ILE A CA 1
ATOM 665 C C . ILE A 1 86 ? 8.598 -4.033 -9.897 1.00 92.06 86 ILE A C 1
ATOM 667 O O . ILE A 1 86 ? 9.496 -3.829 -10.710 1.00 92.06 86 ILE A O 1
ATOM 671 N N . ASP A 1 87 ? 8.532 -5.157 -9.178 1.00 91.25 87 ASP A N 1
ATOM 672 C CA . ASP A 1 87 ? 9.513 -6.237 -9.323 1.00 91.25 87 ASP A CA 1
ATOM 673 C C . ASP A 1 87 ? 9.428 -6.916 -10.695 1.00 91.25 87 ASP A C 1
ATOM 675 O O . ASP A 1 87 ? 10.465 -7.279 -11.242 1.00 91.25 87 ASP A O 1
ATOM 679 N N . ILE A 1 88 ? 8.222 -7.049 -11.254 1.00 89.75 88 ILE A N 1
ATOM 680 C CA . ILE A 1 88 ? 7.990 -7.620 -12.589 1.00 89.75 88 ILE A CA 1
ATOM 681 C C . ILE A 1 88 ? 8.446 -6.661 -13.697 1.00 89.75 88 ILE A C 1
ATOM 683 O O . ILE A 1 88 ? 9.029 -7.095 -14.686 1.00 89.75 88 ILE A O 1
ATOM 687 N N . LEU A 1 89 ? 8.166 -5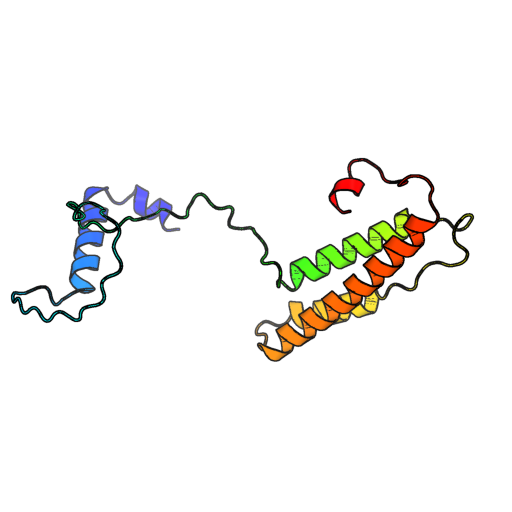.364 -13.549 1.00 88.88 89 LEU A N 1
ATOM 688 C CA . LEU A 1 89 ? 8.465 -4.351 -14.566 1.00 88.88 89 LEU A CA 1
ATOM 689 C C . LEU A 1 89 ? 9.928 -3.915 -14.575 1.00 88.88 89 LEU A C 1
ATOM 691 O O . LEU A 1 89 ? 10.417 -3.422 -15.594 1.00 88.88 89 LEU A O 1
ATOM 695 N N . TYR A 1 90 ? 10.625 -4.060 -13.451 1.00 90.19 90 TYR A N 1
ATOM 696 C CA . TYR A 1 90 ? 12.034 -3.721 -13.374 1.00 90.19 90 TYR A CA 1
ATOM 697 C C . TYR A 1 90 ? 12.882 -4.719 -14.171 1.00 90.19 90 TYR A C 1
ATOM 699 O O . TYR A 1 90 ? 12.926 -5.910 -13.875 1.00 90.19 90 TYR A O 1
ATOM 707 N N . ASN A 1 91 ? 13.625 -4.192 -15.139 1.00 87.31 91 ASN A N 1
ATOM 708 C CA . ASN A 1 91 ? 14.614 -4.913 -15.927 1.00 87.31 91 ASN A CA 1
ATOM 709 C C . ASN A 1 91 ? 15.924 -4.114 -15.917 1.00 87.31 91 ASN A C 1
ATOM 711 O O . ASN A 1 91 ? 15.913 -2.939 -16.275 1.00 87.31 91 ASN A O 1
ATOM 715 N N . ALA A 1 92 ? 17.033 -4.734 -15.511 1.00 83.88 92 ALA A N 1
ATOM 716 C CA . ALA A 1 92 ? 18.328 -4.066 -15.360 1.00 83.88 92 ALA A CA 1
ATOM 717 C C . ALA A 1 92 ? 18.888 -3.488 -16.674 1.00 83.88 92 ALA A C 1
ATOM 719 O O . ALA A 1 92 ? 19.608 -2.494 -16.631 1.00 83.88 92 ALA A O 1
ATOM 720 N N . ASP A 1 93 ? 18.526 -4.062 -17.825 1.00 82.38 93 ASP A N 1
ATOM 721 C CA . ASP A 1 93 ? 19.016 -3.610 -19.133 1.00 82.38 93 ASP A CA 1
ATOM 722 C C . ASP A 1 93 ? 18.302 -2.336 -19.613 1.00 82.38 93 ASP A C 1
ATOM 724 O O . ASP A 1 93 ? 18.872 -1.519 -20.333 1.00 82.38 93 ASP A O 1
ATOM 728 N N . LEU A 1 94 ? 17.042 -2.160 -19.202 1.00 82.56 94 LEU A N 1
ATOM 729 C CA . LEU A 1 94 ? 16.195 -1.020 -19.574 1.00 82.56 94 LEU A CA 1
ATOM 730 C C . LEU A 1 94 ? 16.193 0.073 -18.499 1.00 82.56 94 LEU A C 1
ATOM 732 O O . LEU A 1 94 ? 16.020 1.252 -18.803 1.00 82.56 94 LEU A O 1
ATOM 736 N N . HIS A 1 95 ? 16.394 -0.315 -17.239 1.00 85.06 95 HIS A N 1
ATOM 737 C CA . HIS A 1 95 ? 16.284 0.554 -16.074 1.00 85.06 95 HIS A CA 1
ATOM 738 C C . HIS A 1 95 ? 17.614 0.643 -15.338 1.00 85.06 95 HIS A C 1
ATOM 740 O O . HIS A 1 95 ? 18.073 -0.329 -14.740 1.00 85.06 95 HIS A O 1
ATOM 746 N N . ALA A 1 96 ? 18.183 1.849 -15.281 1.00 81.56 96 ALA A N 1
ATOM 747 C CA . ALA A 1 96 ? 19.485 2.095 -14.656 1.00 81.56 96 ALA A CA 1
ATOM 748 C C . ALA A 1 96 ? 19.555 1.684 -13.172 1.00 81.56 96 ALA A C 1
ATOM 750 O O . ALA A 1 96 ? 20.608 1.287 -12.681 1.00 81.56 96 ALA A O 1
ATOM 751 N N . SER A 1 97 ? 18.451 1.802 -12.426 1.00 86.44 97 SER A N 1
ATOM 752 C CA . SER A 1 97 ? 18.403 1.408 -11.018 1.00 86.44 97 SER A CA 1
ATOM 753 C C . SER A 1 97 ? 16.988 1.070 -10.577 1.00 86.44 97 SER A C 1
ATOM 755 O O . SER A 1 97 ? 16.014 1.684 -11.018 1.00 86.44 97 SER A O 1
ATOM 757 N N . LYS A 1 98 ? 16.876 0.093 -9.675 1.00 87.88 98 LYS A N 1
ATOM 758 C CA . LYS A 1 98 ? 15.594 -0.324 -9.119 1.00 87.88 98 LYS A CA 1
ATOM 759 C C . LYS A 1 98 ? 15.048 0.747 -8.170 1.00 87.88 98 LYS A C 1
ATOM 761 O O . LYS A 1 98 ? 15.751 1.145 -7.235 1.00 87.88 98 LYS A O 1
ATOM 766 N N . PRO A 1 99 ? 13.785 1.181 -8.331 1.00 90.69 99 PRO A N 1
ATOM 767 C CA . PRO A 1 99 ? 13.172 2.122 -7.407 1.00 90.69 99 PRO A CA 1
ATOM 768 C C . PRO A 1 99 ? 13.172 1.599 -5.967 1.00 90.69 99 PRO A C 1
ATOM 770 O O . PRO A 1 99 ? 12.884 0.432 -5.696 1.00 90.69 99 PRO A O 1
ATOM 773 N N . ARG A 1 100 ? 13.464 2.485 -5.010 1.00 90.88 100 ARG A N 1
ATOM 774 C CA . ARG A 1 100 ? 13.459 2.136 -3.586 1.00 90.88 100 ARG A CA 1
ATOM 775 C C . ARG A 1 100 ? 12.032 1.897 -3.082 1.00 90.88 100 ARG A C 1
ATOM 777 O O . ARG A 1 100 ? 11.281 2.846 -2.856 1.00 90.88 100 ARG A O 1
ATOM 784 N N . THR A 1 101 ? 11.713 0.647 -2.767 1.00 91.50 101 THR A N 1
ATOM 785 C CA . THR A 1 101 ? 10.481 0.249 -2.065 1.00 91.50 101 THR A CA 1
ATOM 786 C C . THR A 1 101 ? 10.697 0.165 -0.553 1.00 91.50 101 THR A C 1
ATOM 788 O O . THR A 1 101 ? 11.785 -0.173 -0.090 1.00 91.50 101 THR A O 1
ATOM 791 N N . TYR A 1 102 ? 9.668 0.455 0.247 1.00 93.31 102 TYR A N 1
ATOM 792 C CA . TYR A 1 102 ? 9.762 0.485 1.719 1.00 93.31 102 TYR A CA 1
ATOM 793 C C . TYR A 1 102 ? 9.046 -0.711 2.361 1.00 93.31 102 TYR A C 1
ATOM 795 O O . TYR A 1 102 ? 8.439 -0.567 3.420 1.00 93.31 102 TYR A O 1
ATOM 803 N N . ARG A 1 103 ? 9.143 -1.889 1.734 1.00 93.69 103 ARG A N 1
ATOM 804 C CA . ARG A 1 103 ? 8.354 -3.092 2.050 1.00 93.69 103 ARG A CA 1
ATOM 805 C C . ARG A 1 103 ? 8.365 -3.445 3.532 1.00 93.69 103 ARG A C 1
ATOM 807 O O . ARG A 1 103 ? 7.321 -3.546 4.170 1.00 93.69 103 ARG A O 1
ATOM 814 N N . GLU A 1 104 ? 9.561 -3.546 4.107 1.00 95.12 104 GLU A N 1
ATOM 815 C CA . GLU A 1 104 ? 9.751 -3.903 5.515 1.00 95.12 104 GLU A CA 1
ATOM 816 C C . GLU A 1 104 ? 9.150 -2.859 6.459 1.00 95.12 104 GLU A C 1
ATOM 818 O O . GLU A 1 104 ? 8.437 -3.193 7.408 1.00 95.12 104 GLU A O 1
ATOM 823 N N . LYS A 1 105 ? 9.395 -1.573 6.178 1.00 95.50 105 LYS A N 1
ATOM 824 C CA . LYS A 1 105 ? 8.889 -0.469 7.001 1.00 95.50 105 LYS A CA 1
ATOM 825 C C . LYS A 1 105 ? 7.367 -0.372 6.915 1.00 95.50 105 LYS A C 1
ATOM 827 O O . LYS A 1 105 ? 6.710 -0.250 7.947 1.00 95.50 105 LYS A O 1
ATOM 832 N N . ALA A 1 106 ? 6.813 -0.465 5.709 1.00 95.12 106 ALA A N 1
ATOM 833 C CA . ALA A 1 106 ? 5.380 -0.401 5.461 1.00 95.12 106 ALA A CA 1
ATOM 834 C C . ALA A 1 106 ? 4.640 -1.590 6.084 1.00 95.12 106 ALA A C 1
ATOM 836 O O . ALA A 1 106 ? 3.602 -1.394 6.720 1.00 95.12 106 ALA A O 1
ATOM 837 N N . ARG A 1 107 ? 5.211 -2.799 5.995 1.00 95.75 107 ARG A N 1
ATOM 838 C CA . ARG A 1 107 ? 4.686 -4.000 6.658 1.00 95.75 107 ARG A CA 1
ATOM 839 C C . ARG A 1 107 ? 4.740 -3.876 8.178 1.00 95.75 107 ARG A C 1
ATOM 841 O O . ARG A 1 107 ? 3.770 -4.219 8.847 1.00 95.75 107 ARG A O 1
ATOM 848 N N . LYS A 1 108 ? 5.826 -3.339 8.742 1.00 96.81 108 LYS A N 1
ATOM 849 C CA . LYS A 1 108 ? 5.937 -3.095 10.189 1.00 96.81 108 LYS A CA 1
ATOM 850 C C . LYS A 1 108 ? 4.909 -2.069 10.680 1.00 96.81 108 LYS A C 1
ATOM 852 O O . LYS A 1 108 ? 4.252 -2.310 11.690 1.00 96.81 108 LYS A O 1
ATOM 857 N N . ASP A 1 109 ? 4.743 -0.956 9.963 1.00 95.19 109 ASP A N 1
ATOM 858 C CA . ASP A 1 109 ? 3.731 0.069 10.262 1.00 95.19 109 ASP A CA 1
ATOM 859 C C . ASP A 1 109 ? 2.299 -0.505 10.183 1.00 95.19 109 ASP A C 1
ATOM 861 O O . ASP A 1 109 ? 1.461 -0.219 11.045 1.00 95.19 109 ASP A O 1
ATOM 865 N N . TYR A 1 110 ? 2.025 -1.344 9.175 1.00 95.06 110 TYR A N 1
ATOM 866 C CA . TYR A 1 110 ? 0.765 -2.079 9.051 1.00 95.06 110 TYR A CA 1
ATOM 867 C C . TYR A 1 110 ? 0.548 -3.014 10.242 1.00 95.06 110 TYR A C 1
ATOM 869 O O . TYR A 1 110 ? -0.434 -2.857 10.959 1.00 95.06 110 TYR A O 1
ATOM 877 N N . LEU A 1 111 ? 1.480 -3.930 10.518 1.00 95.62 111 LEU A N 1
ATOM 878 C CA . LEU A 1 111 ? 1.340 -4.916 11.592 1.00 95.62 111 LEU A CA 1
ATOM 879 C C . LEU A 1 111 ? 1.150 -4.255 12.958 1.00 95.62 111 LEU A C 1
ATOM 881 O O . LEU A 1 111 ? 0.273 -4.670 13.713 1.00 95.62 111 LEU A O 1
ATOM 885 N N . HIS A 1 112 ? 1.886 -3.176 13.241 1.00 94.69 112 HIS A N 1
ATOM 886 C CA . HIS A 1 112 ? 1.741 -2.422 14.487 1.00 94.69 112 HIS A CA 1
ATOM 887 C C . HIS A 1 112 ? 0.305 -1.931 14.725 1.00 94.69 112 HIS A C 1
ATOM 889 O O . HIS A 1 112 ? -0.147 -1.837 15.865 1.00 94.69 112 HIS A O 1
ATOM 895 N N . THR A 1 113 ? -0.417 -1.596 13.658 1.00 93.00 113 THR A N 1
ATOM 896 C CA . THR A 1 113 ? -1.783 -1.067 13.735 1.00 93.00 113 THR A CA 1
ATOM 897 C C . THR A 1 113 ? -2.830 -2.163 13.544 1.00 93.00 113 THR A C 1
ATOM 899 O O . THR A 1 113 ? -3.869 -2.132 14.201 1.00 93.00 113 THR A O 1
ATOM 902 N N . ALA A 1 114 ? -2.548 -3.176 12.724 1.00 91.75 114 ALA A N 1
ATOM 903 C CA . ALA A 1 114 ? -3.408 -4.325 12.474 1.00 91.75 114 ALA A CA 1
ATOM 904 C C . ALA A 1 114 ? -3.551 -5.228 13.709 1.00 91.75 114 ALA A C 1
ATOM 906 O O . ALA A 1 114 ? -4.676 -5.594 14.047 1.00 91.75 114 ALA A O 1
ATOM 907 N N . GLN A 1 115 ? -2.448 -5.505 14.416 1.00 92.06 115 GLN A N 1
ATOM 908 C CA . GLN A 1 115 ? -2.396 -6.414 15.572 1.00 92.06 115 GLN A CA 1
ATOM 909 C C . GLN A 1 115 ? -3.024 -5.837 16.854 1.00 92.06 115 GLN A C 1
ATOM 911 O O . GLN A 1 115 ? -3.270 -6.568 17.813 1.00 92.06 115 GLN A O 1
ATOM 916 N N . LYS A 1 116 ? -3.308 -4.530 16.904 1.00 91.12 116 LYS A N 1
ATOM 917 C CA . LYS A 1 116 ? -3.955 -3.900 18.064 1.00 91.12 116 LYS A CA 1
ATOM 918 C C . LYS A 1 116 ? -5.425 -4.314 18.169 1.00 91.12 116 LYS A C 1
ATOM 920 O O . LYS A 1 116 ? -6.207 -4.088 17.247 1.00 91.12 116 LYS A O 1
ATOM 925 N N . LYS A 1 117 ? -5.824 -4.826 19.341 1.00 88.31 117 LYS A N 1
ATOM 926 C CA . LYS A 1 117 ? -7.211 -5.241 19.644 1.00 88.31 117 LYS A CA 1
ATOM 927 C C . LYS A 1 117 ? -8.208 -4.075 19.635 1.00 88.31 117 LYS A C 1
ATOM 929 O O . LYS A 1 117 ? -9.346 -4.243 19.213 1.00 88.31 117 LYS A O 1
ATOM 934 N N . LYS A 1 118 ? -7.793 -2.898 20.113 1.00 88.62 118 LYS A N 1
ATOM 935 C CA . LYS A 1 118 ? -8.572 -1.650 20.074 1.00 88.62 118 LYS A CA 1
ATOM 936 C C . LYS A 1 118 ? -7.716 -0.573 19.418 1.00 88.62 118 LYS A C 1
ATOM 938 O O . LYS A 1 118 ? -6.553 -0.426 19.783 1.00 88.62 118 LYS A O 1
ATOM 943 N N . LYS A 1 119 ? -8.287 0.148 18.453 1.00 89.88 119 LYS A N 1
ATOM 944 C CA . LYS A 1 119 ? -7.590 1.147 17.631 1.00 89.88 119 LYS A CA 1
ATOM 945 C C . LYS A 1 119 ? -8.310 2.483 17.787 1.00 89.88 119 LYS A C 1
ATOM 947 O O . LYS A 1 119 ? -9.527 2.542 17.611 1.00 89.88 119 LYS A O 1
ATOM 952 N N . SER A 1 120 ? -7.585 3.545 18.126 1.00 92.81 120 SER A N 1
ATOM 953 C CA . SER A 1 120 ? -8.169 4.891 18.181 1.00 92.81 120 SER A CA 1
ATOM 954 C C . SER A 1 120 ? -8.405 5.437 16.769 1.00 92.81 120 SER A C 1
ATOM 956 O O . SER A 1 120 ? -7.652 5.138 15.841 1.00 92.81 120 SER A O 1
ATOM 958 N N . LYS A 1 121 ? -9.407 6.312 16.598 1.00 91.19 121 LYS A N 1
ATOM 959 C CA . LYS A 1 121 ? -9.677 6.995 15.317 1.00 91.19 121 LYS A CA 1
ATOM 960 C C . LYS A 1 121 ? -8.437 7.722 14.775 1.00 91.19 121 LYS A C 1
ATOM 962 O O . LYS A 1 121 ? -8.198 7.726 13.569 1.00 91.19 121 LYS A O 1
ATOM 967 N N . GLN A 1 122 ? -7.633 8.317 15.659 1.00 93.56 122 GLN A N 1
ATOM 968 C CA . GLN A 1 122 ? -6.399 9.013 15.276 1.00 93.56 122 GLN A CA 1
ATOM 969 C C . GLN A 1 122 ? -5.318 8.043 14.778 1.00 93.56 122 GLN A C 1
ATOM 971 O O . GLN A 1 122 ? -4.638 8.329 13.790 1.00 93.56 122 GLN A O 1
ATOM 976 N N . GLU A 1 123 ? -5.187 6.879 15.418 1.00 92.25 123 GLU A N 1
ATOM 977 C CA . GLU A 1 123 ? -4.240 5.838 15.006 1.00 92.25 123 GLU A CA 1
ATOM 978 C C . GLU A 1 123 ? -4.618 5.268 13.640 1.00 92.25 123 GLU A C 1
ATOM 980 O O . GLU A 1 123 ? -3.760 5.184 12.765 1.00 92.25 123 GLU A O 1
ATOM 985 N N . ILE A 1 124 ? -5.904 4.956 13.431 1.00 91.44 124 ILE A N 1
ATOM 986 C CA . ILE A 1 124 ? -6.427 4.470 12.145 1.00 91.44 124 ILE A CA 1
ATOM 987 C C . ILE A 1 124 ? -6.128 5.487 11.041 1.00 91.44 124 ILE A C 1
ATOM 989 O O . ILE A 1 124 ? -5.532 5.137 10.025 1.00 91.44 124 ILE A O 1
ATOM 993 N N . ARG A 1 125 ? -6.454 6.768 11.262 1.00 92.88 125 ARG A N 1
ATOM 994 C CA . ARG A 1 125 ? -6.175 7.842 10.296 1.00 92.88 125 ARG A CA 1
ATOM 995 C C . ARG A 1 125 ? -4.685 7.945 9.964 1.00 92.88 125 ARG A C 1
ATOM 997 O O . ARG A 1 125 ? -4.322 8.117 8.802 1.00 92.88 125 ARG A O 1
ATOM 1004 N N . THR A 1 126 ? -3.822 7.840 10.970 1.00 94.38 126 THR A N 1
ATOM 1005 C CA . THR A 1 126 ? -2.365 7.909 10.782 1.00 94.38 126 THR A CA 1
ATOM 1006 C C . THR A 1 126 ? -1.852 6.709 9.989 1.00 94.38 126 THR A C 1
ATOM 1008 O O . THR A 1 126 ? -1.039 6.878 9.081 1.00 94.38 126 THR A O 1
ATOM 1011 N N . ALA A 1 127 ? -2.351 5.510 10.293 1.00 94.12 127 ALA A N 1
ATOM 1012 C CA . ALA A 1 127 ? -2.006 4.274 9.601 1.00 94.12 127 ALA A CA 1
ATOM 1013 C C . ALA A 1 127 ? -2.421 4.317 8.123 1.00 94.12 127 ALA A C 1
ATOM 1015 O O . ALA A 1 127 ? -1.592 4.075 7.247 1.00 94.12 127 ALA A O 1
ATOM 1016 N N . ILE A 1 128 ? -3.663 4.731 7.852 1.00 93.12 128 ILE A N 1
ATOM 1017 C CA . ILE A 1 128 ? -4.193 4.938 6.498 1.00 93.12 128 ILE A CA 1
ATOM 1018 C C . ILE A 1 128 ? -3.323 5.938 5.735 1.00 93.12 128 ILE A C 1
ATOM 1020 O O . ILE A 1 128 ? -2.869 5.647 4.632 1.00 93.12 128 ILE A O 1
ATOM 1024 N N . ARG A 1 129 ? -3.012 7.095 6.335 1.00 94.50 129 ARG A N 1
ATOM 1025 C CA . ARG A 1 129 ? -2.179 8.121 5.691 1.00 94.50 129 ARG A CA 1
ATOM 1026 C C . ARG A 1 129 ? -0.782 7.601 5.346 1.00 94.50 129 ARG A C 1
ATOM 1028 O O . ARG A 1 129 ? -0.260 7.929 4.284 1.00 94.50 129 ARG A O 1
ATOM 1035 N N . LYS A 1 130 ? -0.174 6.791 6.220 1.00 95.06 130 LYS A N 1
ATOM 1036 C CA . LYS A 1 130 ? 1.113 6.139 5.937 1.00 95.06 130 LYS A CA 1
ATOM 1037 C C . LYS A 1 130 ? 1.002 5.172 4.756 1.00 95.06 130 LYS A C 1
ATOM 1039 O O . LYS A 1 130 ? 1.806 5.288 3.836 1.00 95.06 130 LYS A O 1
ATOM 1044 N N . GLN A 1 131 ? 0.007 4.279 4.755 1.00 94.62 131 GLN A N 1
ATOM 1045 C CA . GLN A 1 131 ? -0.184 3.310 3.667 1.00 94.62 131 GLN A CA 1
ATOM 1046 C C . GLN A 1 131 ? -0.454 3.992 2.323 1.00 94.62 131 GLN A C 1
ATOM 1048 O O . GLN A 1 131 ? 0.204 3.670 1.338 1.00 94.62 131 GLN A O 1
ATOM 1053 N N . LEU A 1 132 ? -1.317 5.012 2.297 1.00 94.62 132 LEU A N 1
ATOM 1054 C CA . LEU A 1 132 ? -1.576 5.809 1.094 1.00 94.62 132 LEU A CA 1
ATOM 1055 C C . LEU A 1 132 ? -0.311 6.483 0.556 1.00 94.62 132 LEU A C 1
ATOM 1057 O O . LEU A 1 132 ? -0.107 6.531 -0.652 1.00 94.62 132 LEU A O 1
ATOM 1061 N N . ASN A 1 133 ? 0.558 6.995 1.431 1.00 95.56 133 ASN A N 1
ATOM 1062 C CA . ASN A 1 133 ? 1.813 7.611 1.001 1.00 95.56 133 ASN A CA 1
ATOM 1063 C C . ASN A 1 133 ? 2.802 6.590 0.420 1.00 95.56 133 ASN A C 1
ATOM 1065 O O . ASN A 1 133 ? 3.502 6.922 -0.538 1.00 95.56 133 ASN A O 1
ATOM 1069 N N . TYR A 1 134 ? 2.871 5.377 0.982 1.00 95.38 134 TYR A N 1
ATOM 1070 C CA . TYR A 1 134 ? 3.678 4.295 0.412 1.00 95.38 134 TYR A CA 1
ATOM 1071 C C . TYR A 1 134 ? 3.160 3.925 -0.977 1.00 95.38 134 TYR A C 1
ATOM 1073 O O . TYR A 1 134 ? 3.893 4.075 -1.951 1.00 95.38 134 TYR A O 1
ATOM 1081 N N . LEU A 1 135 ? 1.868 3.613 -1.073 1.00 94.38 135 LEU A N 1
ATOM 1082 C CA . LEU A 1 135 ? 1.203 3.261 -2.322 1.00 94.38 135 LEU A CA 1
ATOM 1083 C C . LEU A 1 135 ? 1.331 4.364 -3.383 1.00 94.38 135 LEU A C 1
ATOM 1085 O O . LEU A 1 135 ? 1.674 4.079 -4.523 1.00 94.38 135 LEU A O 1
ATOM 1089 N N . ARG A 1 136 ? 1.159 5.641 -3.018 1.00 94.81 136 ARG A N 1
ATOM 1090 C CA . ARG A 1 136 ? 1.353 6.775 -3.940 1.00 94.81 136 ARG A CA 1
ATOM 1091 C C . ARG A 1 136 ? 2.764 6.813 -4.524 1.00 94.81 136 ARG A C 1
ATOM 1093 O O . ARG A 1 136 ? 2.929 7.142 -5.698 1.00 94.81 136 ARG A O 1
ATOM 1100 N N . ARG A 1 137 ? 3.788 6.540 -3.713 1.00 95.12 137 ARG A N 1
ATOM 1101 C CA . ARG A 1 137 ? 5.171 6.513 -4.199 1.00 95.12 137 ARG A CA 1
ATOM 1102 C C . ARG A 1 137 ? 5.392 5.316 -5.115 1.00 95.12 137 ARG A C 1
ATOM 1104 O O . ARG A 1 137 ? 5.998 5.489 -6.165 1.00 95.12 137 ARG A O 1
ATOM 1111 N N . ASP A 1 138 ? 4.889 4.151 -4.731 1.00 94.50 138 ASP A N 1
ATOM 1112 C CA . ASP A 1 138 ? 5.071 2.920 -5.496 1.00 94.50 138 ASP A CA 1
ATOM 1113 C C . ASP A 1 138 ? 4.349 3.023 -6.858 1.00 94.50 138 ASP A C 1
ATOM 1115 O O . ASP A 1 138 ? 4.945 2.720 -7.886 1.00 94.50 138 ASP A O 1
ATOM 1119 N N . ILE A 1 139 ? 3.148 3.612 -6.908 1.00 93.44 139 ILE A N 1
ATOM 1120 C CA . ILE A 1 139 ? 2.449 3.963 -8.159 1.00 93.44 139 ILE A CA 1
ATOM 1121 C C . ILE A 1 139 ? 3.265 4.942 -9.011 1.00 93.44 139 ILE A C 1
ATOM 1123 O O . ILE A 1 139 ? 3.372 4.774 -10.223 1.00 93.44 139 ILE A O 1
ATOM 1127 N N . LYS A 1 140 ? 3.868 5.971 -8.404 1.00 94.25 140 LYS A N 1
ATOM 1128 C CA . LYS A 1 140 ? 4.732 6.895 -9.151 1.00 94.25 140 LYS A CA 1
ATOM 1129 C C . LYS A 1 140 ? 5.915 6.150 -9.775 1.00 94.25 140 LYS A C 1
ATOM 1131 O O . LYS A 1 140 ? 6.235 6.396 -10.931 1.00 94.25 140 LYS A O 1
ATOM 1136 N N . SER A 1 141 ? 6.543 5.250 -9.020 1.00 92.75 141 SER A N 1
ATOM 1137 C CA . SER A 1 141 ? 7.622 4.402 -9.524 1.00 92.75 141 SER A CA 1
ATOM 1138 C C . SER A 1 141 ? 7.145 3.476 -10.644 1.00 92.75 141 SER A C 1
ATOM 1140 O O . SER A 1 141 ? 7.850 3.337 -11.637 1.00 92.75 141 SER A O 1
ATOM 1142 N N . LEU A 1 142 ? 5.942 2.908 -10.534 1.00 91.69 142 LEU A N 1
ATOM 1143 C CA . LEU A 1 142 ? 5.328 2.111 -11.597 1.00 91.69 142 LEU A CA 1
ATOM 1144 C C . LEU A 1 142 ? 5.200 2.888 -12.901 1.00 91.69 142 LEU A C 1
ATOM 1146 O O . LEU A 1 142 ? 5.675 2.411 -13.925 1.00 91.69 142 LEU A O 1
ATOM 1150 N N . TYR A 1 143 ? 4.623 4.089 -12.859 1.00 91.00 143 TYR A N 1
ATOM 1151 C CA . TYR A 1 143 ? 4.485 4.912 -14.060 1.00 91.00 143 TYR A CA 1
ATOM 1152 C C . TYR A 1 143 ? 5.840 5.256 -14.674 1.00 91.00 143 TYR A C 1
ATOM 1154 O O . TYR A 1 143 ? 6.024 5.052 -15.865 1.00 91.00 143 TYR A O 1
ATOM 1162 N N . THR A 1 144 ? 6.831 5.641 -13.861 1.00 90.31 144 THR A N 1
ATOM 1163 C CA . THR A 1 144 ? 8.176 5.921 -14.391 1.00 90.31 144 THR A CA 1
ATOM 1164 C C . THR A 1 144 ? 8.834 4.706 -15.042 1.00 90.31 144 THR A C 1
ATOM 1166 O O . THR A 1 144 ? 9.612 4.874 -15.973 1.00 90.31 144 THR A O 1
ATOM 1169 N N . LEU A 1 145 ? 8.543 3.490 -14.560 1.00 90.19 145 LEU A N 1
ATOM 1170 C CA . LEU A 1 145 ? 9.031 2.263 -15.189 1.00 90.19 145 LEU A CA 1
ATOM 1171 C C . LEU A 1 145 ? 8.248 1.944 -16.468 1.00 90.19 145 LEU A C 1
ATOM 1173 O O . LEU A 1 145 ? 8.832 1.454 -17.423 1.00 90.19 145 LEU A O 1
ATOM 1177 N N . LEU A 1 146 ? 6.939 2.196 -16.495 1.00 89.25 146 LEU A N 1
ATOM 1178 C CA . LEU A 1 146 ? 6.098 1.955 -17.668 1.00 89.25 146 LEU A CA 1
ATOM 1179 C C . LEU A 1 146 ? 6.410 2.917 -18.817 1.00 89.25 146 LEU A C 1
ATOM 1181 O O . LEU A 1 146 ? 6.388 2.483 -19.964 1.00 89.25 146 LEU A O 1
ATOM 1185 N N . ASP A 1 147 ? 6.772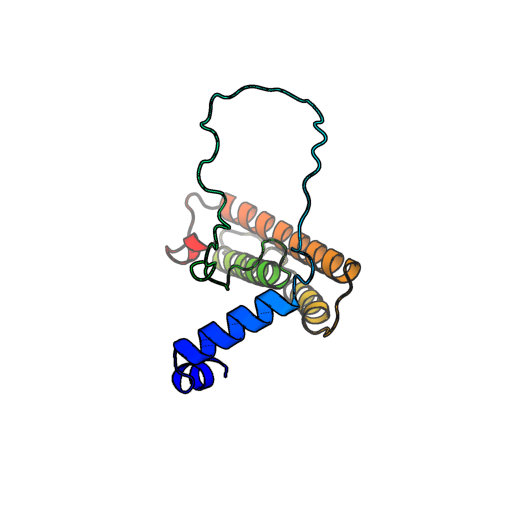 4.167 -18.520 1.00 89.12 147 ASP A N 1
ATOM 1186 C CA . ASP A 1 147 ? 7.102 5.190 -19.523 1.00 89.12 147 ASP A CA 1
ATOM 1187 C C . ASP A 1 147 ? 8.295 4.803 -20.418 1.00 89.12 147 ASP A C 1
ATOM 1189 O O . ASP A 1 147 ? 8.428 5.314 -21.529 1.00 89.12 147 ASP A O 1
ATOM 1193 N N . THR A 1 148 ? 9.170 3.892 -19.972 1.00 87.25 148 THR A N 1
ATOM 1194 C CA . THR A 1 148 ? 10.296 3.413 -20.793 1.00 87.25 148 THR A CA 1
ATOM 1195 C C . THR A 1 148 ? 9.886 2.346 -21.803 1.00 87.25 148 THR A C 1
ATOM 1197 O O . THR A 1 148 ? 10.636 2.068 -22.739 1.00 87.25 148 THR A O 1
ATOM 1200 N N . TYR A 1 149 ? 8.748 1.681 -21.592 1.00 86.31 149 TYR A N 1
ATOM 1201 C CA . TYR A 1 149 ? 8.296 0.601 -22.457 1.00 86.31 149 TYR A CA 1
ATOM 1202 C C . TYR A 1 149 ? 7.386 1.150 -23.567 1.00 86.31 149 TYR A C 1
ATOM 1204 O O . TYR A 1 149 ? 6.429 1.865 -23.280 1.00 86.31 149 TYR A O 1
ATOM 1212 N N . PRO A 1 150 ? 7.603 0.768 -24.839 1.00 82.94 150 PRO A N 1
ATOM 1213 C CA . PRO A 1 150 ? 6.723 1.181 -25.935 1.00 82.94 150 PRO A CA 1
ATOM 1214 C C . PRO A 1 150 ? 5.344 0.502 -25.874 1.00 82.94 150 PRO A C 1
ATOM 1216 O O . PRO A 1 150 ? 4.368 1.019 -26.410 1.00 82.94 150 PRO A O 1
ATOM 1219 N N . THR A 1 151 ? 5.259 -0.668 -25.233 1.00 84.44 151 THR A N 1
ATOM 1220 C CA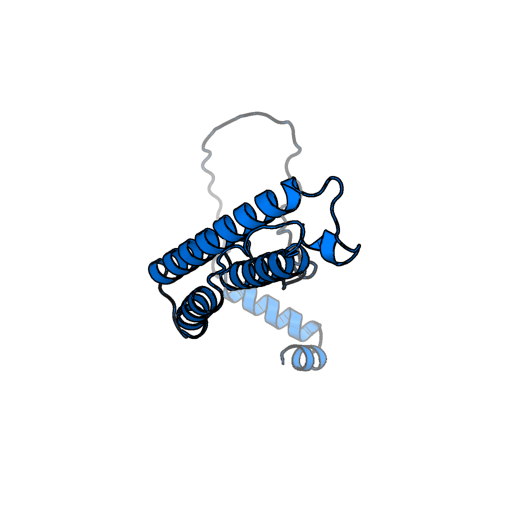 . THR A 1 151 ? 4.019 -1.415 -24.979 1.00 84.44 151 THR A CA 1
ATOM 1221 C C . THR A 1 151 ? 4.079 -2.019 -23.581 1.00 84.44 151 THR A C 1
ATOM 1223 O O . THR A 1 151 ? 5.160 -2.375 -23.121 1.00 84.44 151 THR A O 1
ATOM 1226 N N . ILE A 1 152 ? 2.936 -2.127 -22.898 1.00 81.88 152 ILE A N 1
ATOM 1227 C CA . ILE A 1 152 ? 2.872 -2.615 -21.514 1.00 81.88 152 ILE A CA 1
ATOM 1228 C C . ILE A 1 152 ? 3.297 -4.097 -21.474 1.00 81.88 152 ILE A C 1
ATOM 1230 O O . ILE A 1 152 ? 2.579 -4.939 -22.018 1.00 81.88 152 ILE A O 1
ATOM 1234 N N . PRO A 1 153 ? 4.419 -4.453 -20.819 1.00 80.25 153 PRO A N 1
ATOM 1235 C CA . PRO A 1 153 ? 4.955 -5.812 -20.833 1.00 80.25 153 PRO A CA 1
ATOM 1236 C C . PRO A 1 153 ? 4.342 -6.657 -19.702 1.00 80.25 153 PRO A C 1
ATOM 1238 O O . PRO A 1 153 ? 5.057 -7.238 -18.888 1.00 80.25 153 PRO A O 1
ATOM 1241 N N . LEU A 1 154 ? 3.009 -6.689 -19.601 1.00 81.12 154 LEU A N 1
ATOM 1242 C CA . LEU A 1 154 ? 2.298 -7.406 -18.539 1.00 81.12 154 LEU A CA 1
ATOM 1243 C C . LEU A 1 154 ? 1.393 -8.496 -19.104 1.00 81.12 154 LEU A C 1
ATOM 1245 O O . LEU A 1 154 ? 0.766 -8.359 -20.151 1.00 81.12 154 LEU A O 1
ATOM 1249 N N . ASN A 1 155 ? 1.314 -9.608 -18.380 1.00 82.12 155 ASN A N 1
ATOM 1250 C CA . ASN A 1 155 ? 0.466 -10.734 -18.745 1.00 82.12 155 ASN A CA 1
ATOM 1251 C C . ASN A 1 155 ? -1.013 -10.433 -18.421 1.00 82.12 155 ASN A C 1
ATOM 1253 O O . ASN A 1 155 ? -1.322 -9.606 -17.560 1.00 82.12 155 ASN A O 1
ATOM 1257 N N . ARG A 1 156 ? -1.960 -11.155 -19.035 1.00 79.88 156 ARG A N 1
ATOM 1258 C CA . ARG A 1 156 ? -3.415 -10.959 -18.851 1.00 79.88 156 ARG A CA 1
ATOM 1259 C C . ARG A 1 156 ? -3.848 -10.977 -17.379 1.00 79.88 156 ARG A C 1
ATOM 1261 O O . ARG A 1 156 ? -4.740 -10.235 -16.988 1.00 79.88 156 ARG A O 1
ATOM 1268 N N . HIS A 1 157 ? -3.207 -11.807 -16.556 1.00 75.38 157 HIS A N 1
ATOM 1269 C CA . HIS A 1 157 ? -3.479 -11.877 -15.117 1.00 75.38 157 HIS A CA 1
ATOM 1270 C C . HIS A 1 157 ? -2.964 -10.658 -14.338 1.00 75.38 157 HIS A C 1
ATOM 1272 O O . HIS A 1 157 ? -3.553 -10.289 -13.326 1.00 75.38 157 HIS A O 1
ATOM 1278 N N . GLN A 1 158 ? -1.890 -10.026 -14.810 1.00 75.31 158 GLN A N 1
ATOM 1279 C CA . GLN A 1 158 ? -1.277 -8.851 -14.187 1.00 75.31 158 GLN A CA 1
ATOM 1280 C C . GLN A 1 158 ? -2.028 -7.566 -14.561 1.00 75.31 158 GLN A C 1
ATOM 1282 O O . GLN A 1 158 ? -2.136 -6.667 -13.735 1.00 75.31 158 GLN A O 1
ATOM 1287 N N . HIS A 1 159 ? -2.660 -7.534 -15.740 1.00 75.00 159 HIS A N 1
ATOM 1288 C CA . HIS A 1 159 ? -3.563 -6.455 -16.157 1.00 75.00 159 HIS A CA 1
ATOM 1289 C C . HIS A 1 159 ? -4.768 -6.242 -15.234 1.00 75.00 159 HIS A C 1
ATOM 1291 O O . HIS A 1 159 ? -5.359 -5.172 -15.252 1.00 75.00 159 HIS A O 1
ATOM 1297 N N . LYS A 1 160 ? -5.142 -7.230 -14.413 1.00 76.88 160 LYS A N 1
ATOM 1298 C CA . LYS A 1 160 ? -6.225 -7.076 -13.430 1.00 76.88 160 LYS A CA 1
ATOM 1299 C C . LYS A 1 160 ? -5.914 -6.015 -12.360 1.00 76.88 160 LYS A C 1
ATOM 1301 O O . LYS A 1 160 ? -6.837 -5.515 -11.727 1.00 76.88 160 LYS A O 1
ATOM 1306 N N . TYR A 1 161 ? -4.635 -5.737 -12.119 1.00 67.62 161 TYR A N 1
ATOM 1307 C CA . TYR A 1 161 ? -4.153 -4.922 -11.000 1.00 67.62 161 TYR A CA 1
ATOM 1308 C C . TYR A 1 161 ? -3.529 -3.589 -11.439 1.00 67.62 161 TYR A C 1
ATOM 1310 O O . TYR A 1 161 ? -2.894 -2.924 -10.621 1.00 67.62 161 TYR A O 1
ATOM 1318 N N . LEU A 1 162 ? -3.693 -3.236 -12.716 1.00 61.31 162 LEU A N 1
ATOM 1319 C CA . LEU A 1 162 ? -3.261 -1.985 -13.336 1.00 61.31 162 LEU A CA 1
ATOM 1320 C C . LEU A 1 162 ? -4.483 -1.086 -13.535 1.00 61.31 162 LEU A C 1
ATOM 1322 O O . LEU A 1 162 ? -4.381 0.111 -13.197 1.00 61.31 162 LEU A O 1
#

pLDDT: mean 76.74, std 17.74, range [33.12, 96.81]

Radius of gyration: 28.35 Å; chains: 1; bounding box: 76×51×50 Å

Foldseek 3Di:
DVVVVVVVDDPVRVVVVVVVVVCVVDVDPPDDDDDDDDDDDDDDDDDDPPDDDDDDDDPPPDPPPDDDPLDLVVLLVLLVLLVVLLVVLDDVVQDVDRDDAPNVVLVVLSCVQVVDPDHDPVSSVVNSVSSVVRSVVSVVSNVVSCVSDPDRPDDPVSVVSD